Protein AF-A0A1U9Z7N0-F1 (afdb_monomer_lite)

Sequence (122 aa):
MSENNNGAEYEQRDVPVRKVLYAGVLLVVFVAVSLAFVAFLTGLFSVPDREPVPVQTAERPVAGPRLEVYPKADLDALNAKNRRLIKTYGRSEDGRIRIPVDRAIDLLADRGWPNETNGGGP

Foldseek 3Di:
DDDDPPDDDDDPDDDPVVVVVVVVVVVVVVVVVVVVVVVVVCVVPVDDPPDPPPPPCPVVPPPPDPPDPCVPVVVVVVVVVVVCLQADWDADPVGDIDDHVVVVVVVCVVPPDDDPPPPDDD

Structure (mmCIF, N/CA/C/O backbone):
data_AF-A0A1U9Z7N0-F1
#
_entry.id   AF-A0A1U9Z7N0-F1
#
loop_
_atom_site.group_PDB
_atom_site.id
_atom_site.type_symbol
_atom_site.label_atom_id
_atom_site.label_alt_id
_atom_site.label_comp_id
_atom_site.label_asym_id
_atom_site.label_entity_id
_atom_site.label_seq_id
_atom_site.pdbx_PDB_ins_code
_atom_site.Cartn_x
_atom_site.Cartn_y
_atom_site.Cartn_z
_atom_site.occupancy
_atom_site.B_iso_or_equiv
_atom_site.auth_seq_id
_atom_site.auth_comp_id
_atom_site.auth_asym_id
_atom_site.auth_atom_id
_atom_site.pdbx_PDB_model_num
ATOM 1 N N . MET A 1 1 ? -13.249 -26.241 -78.930 1.00 45.75 1 MET A N 1
ATOM 2 C CA . MET A 1 1 ? -12.664 -26.198 -77.579 1.00 45.75 1 MET A CA 1
ATOM 3 C C . MET A 1 1 ? -11.250 -25.665 -77.717 1.00 45.75 1 MET A C 1
ATOM 5 O O . MET A 1 1 ? -10.392 -26.392 -78.195 1.00 45.75 1 MET A O 1
ATOM 9 N N . SER A 1 2 ? -11.036 -24.387 -77.421 1.00 43.53 2 SER A N 1
ATOM 10 C CA . SER A 1 2 ? -9.694 -23.810 -77.291 1.00 43.53 2 SER A CA 1
ATOM 11 C C . SER A 1 2 ? -9.803 -22.555 -76.430 1.00 43.53 2 SER A C 1
ATOM 13 O O . SER A 1 2 ? -10.193 -21.495 -76.919 1.00 43.53 2 SER A O 1
ATOM 15 N N . GLU A 1 3 ? -9.531 -22.743 -75.139 1.00 53.22 3 GLU A N 1
ATOM 16 C CA . GLU A 1 3 ? -9.309 -21.710 -74.128 1.00 53.22 3 GLU A CA 1
ATOM 17 C C . GLU A 1 3 ? -8.318 -20.649 -74.631 1.00 53.22 3 GLU A C 1
ATOM 19 O O . GLU A 1 3 ? -7.198 -20.961 -75.039 1.00 53.22 3 GLU A O 1
ATOM 24 N N . ASN A 1 4 ? -8.717 -19.382 -74.563 1.00 56.00 4 ASN A N 1
ATOM 25 C CA . ASN A 1 4 ? -7.830 -18.233 -74.658 1.00 56.00 4 ASN A CA 1
ATOM 26 C C . ASN A 1 4 ? -7.318 -17.890 -73.253 1.00 56.00 4 ASN A C 1
ATOM 28 O O . ASN A 1 4 ? -7.949 -17.169 -72.485 1.00 56.00 4 ASN A O 1
ATOM 32 N N . ASN A 1 5 ? -6.143 -18.421 -72.922 1.00 60.28 5 ASN A N 1
ATOM 33 C CA . ASN A 1 5 ? -5.402 -18.025 -71.732 1.00 60.28 5 ASN A CA 1
ATOM 34 C C . ASN A 1 5 ? -4.974 -16.561 -71.886 1.00 60.28 5 ASN A C 1
ATOM 36 O O . ASN A 1 5 ? -4.028 -16.265 -72.617 1.00 60.28 5 ASN A O 1
ATOM 40 N N . ASN A 1 6 ? -5.673 -15.652 -71.203 1.00 57.06 6 ASN A N 1
ATOM 41 C CA . ASN A 1 6 ? -5.224 -14.280 -70.985 1.00 57.06 6 ASN A CA 1
ATOM 42 C C . ASN A 1 6 ? -3.945 -14.340 -70.143 1.00 57.06 6 ASN A C 1
ATOM 44 O O . ASN A 1 6 ? -3.993 -14.380 -68.913 1.00 57.06 6 ASN A O 1
ATOM 48 N N . GLY A 1 7 ? -2.813 -14.464 -70.836 1.00 55.28 7 GLY A N 1
ATOM 49 C CA . GLY A 1 7 ? -1.489 -14.549 -70.245 1.00 55.28 7 GLY A CA 1
ATOM 50 C C . GLY A 1 7 ? -1.254 -13.364 -69.322 1.00 55.28 7 GLY A C 1
ATOM 51 O O . GLY A 1 7 ? -1.508 -12.220 -69.692 1.00 55.28 7 GLY A O 1
ATOM 52 N N . ALA A 1 8 ? -0.789 -13.657 -68.112 1.00 63.19 8 ALA A N 1
ATOM 53 C CA . ALA A 1 8 ? -0.287 -12.654 -67.195 1.00 63.19 8 ALA A CA 1
ATOM 54 C C . ALA A 1 8 ? 0.798 -11.835 -67.914 1.00 63.19 8 ALA A C 1
ATOM 56 O O . ALA A 1 8 ? 1.859 -12.361 -68.252 1.00 63.19 8 ALA A O 1
ATOM 57 N N . GLU A 1 9 ? 0.516 -10.562 -68.190 1.00 63.91 9 GLU A N 1
ATOM 58 C CA . GLU A 1 9 ? 1.531 -9.611 -68.628 1.00 63.91 9 GLU A CA 1
ATOM 59 C C . GLU A 1 9 ? 2.537 -9.436 -67.487 1.00 63.91 9 GLU A C 1
ATOM 61 O O . GLU A 1 9 ? 2.236 -8.860 -66.442 1.00 63.91 9 GLU A O 1
ATOM 66 N N . TYR A 1 10 ? 3.739 -9.975 -67.674 1.00 63.16 10 TYR A N 1
ATOM 67 C CA . TYR A 1 10 ? 4.874 -9.711 -66.799 1.00 63.16 10 TYR A CA 1
ATOM 68 C C . TYR A 1 10 ? 5.514 -8.377 -67.210 1.00 63.16 10 TYR A C 1
ATOM 70 O O . TYR A 1 10 ? 5.851 -8.180 -68.379 1.00 63.16 10 TYR A O 1
ATOM 78 N N . GLU A 1 11 ? 5.682 -7.452 -66.260 1.00 61.34 11 GLU A N 1
ATOM 79 C CA . GLU A 1 11 ? 6.291 -6.140 -66.507 1.00 61.34 11 GLU A CA 1
ATOM 80 C C . GLU A 1 11 ? 7.772 -6.295 -66.910 1.00 61.34 11 GLU A C 1
ATOM 82 O O . GLU A 1 11 ? 8.620 -6.663 -66.101 1.00 61.34 11 GLU A O 1
ATOM 87 N N . GLN A 1 12 ? 8.088 -5.996 -68.176 1.00 60.34 12 GLN A N 1
ATOM 88 C CA . GLN A 1 12 ? 9.429 -6.090 -68.788 1.00 60.34 12 GLN A CA 1
ATOM 89 C C . GLN A 1 12 ? 10.323 -4.874 -68.488 1.00 60.34 12 GLN A C 1
ATOM 91 O O . GLN A 1 12 ? 11.192 -4.507 -69.281 1.00 60.34 12 GLN A O 1
ATOM 96 N N . ARG A 1 13 ? 10.059 -4.157 -67.395 1.00 68.06 13 ARG A N 1
ATOM 97 C CA . ARG A 1 13 ? 10.745 -2.901 -67.105 1.00 68.06 13 ARG A CA 1
ATOM 98 C C . ARG A 1 13 ? 11.861 -3.136 -66.103 1.00 68.06 13 ARG A C 1
ATOM 100 O O . ARG A 1 13 ? 11.618 -3.247 -64.904 1.00 68.06 13 ARG A O 1
ATOM 107 N N . ASP A 1 14 ? 13.087 -3.158 -66.613 1.00 73.31 14 ASP A N 1
ATOM 108 C CA . ASP A 1 14 ? 14.285 -3.301 -65.794 1.00 73.31 14 ASP A CA 1
ATOM 109 C C . ASP A 1 14 ? 14.354 -2.213 -64.720 1.00 73.31 14 ASP A C 1
ATOM 111 O O . ASP A 1 14 ? 14.186 -1.011 -64.975 1.00 73.31 14 ASP A O 1
ATOM 115 N N . VAL A 1 15 ? 14.623 -2.638 -63.486 1.00 77.62 15 VAL A N 1
ATOM 116 C CA . VAL A 1 15 ? 14.859 -1.704 -62.390 1.00 77.62 15 VAL A CA 1
ATOM 117 C C . VAL A 1 15 ? 16.164 -0.967 -62.690 1.00 77.62 15 VAL A C 1
ATOM 119 O O . VAL A 1 15 ? 17.214 -1.598 -62.826 1.00 77.62 15 VAL A O 1
ATOM 122 N N . PRO A 1 16 ? 16.153 0.374 -62.776 1.00 82.88 16 PRO A N 1
ATOM 123 C CA . PRO A 1 16 ? 17.359 1.107 -63.119 1.00 82.88 16 PRO A CA 1
ATOM 124 C C . PRO A 1 16 ? 18.404 0.922 -62.016 1.00 82.88 16 PRO A C 1
ATOM 126 O O . PRO A 1 16 ? 18.136 1.203 -60.847 1.00 82.88 16 PRO A O 1
ATOM 129 N N . VAL A 1 17 ? 19.616 0.515 -62.404 1.00 85.50 17 VAL A N 1
ATOM 130 C CA . VAL A 1 17 ? 20.751 0.190 -61.513 1.00 85.50 17 VAL A CA 1
ATOM 131 C C . VAL A 1 17 ? 20.996 1.266 -60.451 1.00 85.50 17 VAL A C 1
ATOM 133 O O . VAL A 1 17 ? 21.270 0.963 -59.293 1.00 85.50 17 VAL A O 1
ATOM 136 N N . ARG A 1 18 ? 20.809 2.542 -60.807 1.00 88.94 18 ARG A N 1
ATOM 137 C CA . ARG A 1 18 ? 20.925 3.6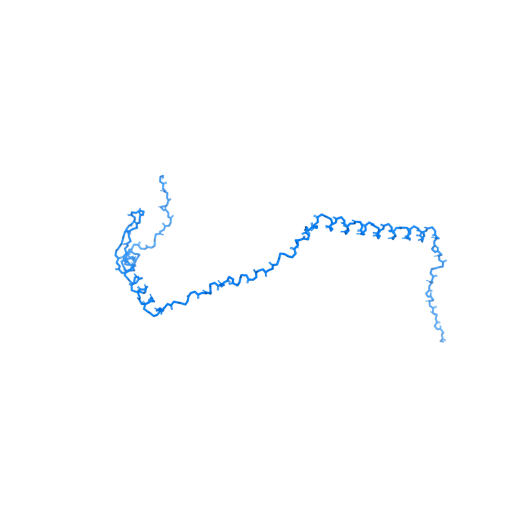72 -59.872 1.00 88.94 18 ARG A CA 1
ATOM 138 C C . ARG A 1 18 ? 19.981 3.552 -58.673 1.00 88.94 18 ARG A C 1
ATOM 140 O O . ARG A 1 18 ? 20.399 3.845 -57.561 1.00 88.94 18 ARG A O 1
ATOM 147 N N . LYS A 1 19 ? 18.734 3.106 -58.867 1.00 88.56 19 LYS A N 1
ATOM 148 C CA . LYS A 1 19 ? 17.772 2.910 -57.767 1.00 88.56 19 LYS A CA 1
ATOM 149 C C . LYS A 1 19 ? 18.199 1.776 -56.843 1.00 88.56 19 LYS A C 1
ATOM 151 O O . LYS A 1 19 ? 18.056 1.914 -55.637 1.00 88.56 19 LYS A O 1
ATOM 156 N N . VAL A 1 20 ? 18.764 0.704 -57.397 1.00 91.69 20 VAL A N 1
ATOM 157 C CA . VAL A 1 20 ? 19.305 -0.414 -56.609 1.00 91.69 20 VAL A CA 1
ATOM 158 C C . VAL A 1 20 ? 20.495 0.049 -55.769 1.00 91.69 20 VAL A C 1
ATOM 160 O O . VAL A 1 20 ? 20.557 -0.245 -54.579 1.00 91.69 20 VAL A O 1
ATOM 163 N N . LEU A 1 21 ? 21.391 0.856 -56.347 1.00 93.62 21 LEU A N 1
ATOM 164 C CA . LEU A 1 21 ? 22.506 1.454 -55.611 1.00 93.62 21 LEU A CA 1
ATOM 165 C C . LEU A 1 21 ? 22.024 2.387 -54.495 1.00 93.62 21 LEU A C 1
ATOM 167 O O . LEU A 1 21 ? 22.487 2.259 -53.367 1.00 93.62 21 LEU A O 1
ATOM 171 N N . TYR A 1 22 ? 21.066 3.281 -54.767 1.00 95.81 22 TYR A N 1
ATOM 172 C CA . TYR A 1 22 ? 20.502 4.145 -53.724 1.00 95.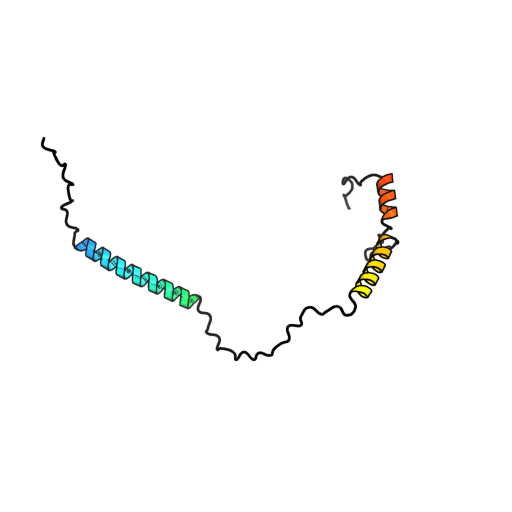81 22 TYR A CA 1
ATOM 173 C C . TYR A 1 22 ? 19.802 3.344 -52.624 1.00 95.81 22 TYR A C 1
ATOM 175 O O . TYR A 1 22 ? 19.965 3.677 -51.456 1.00 95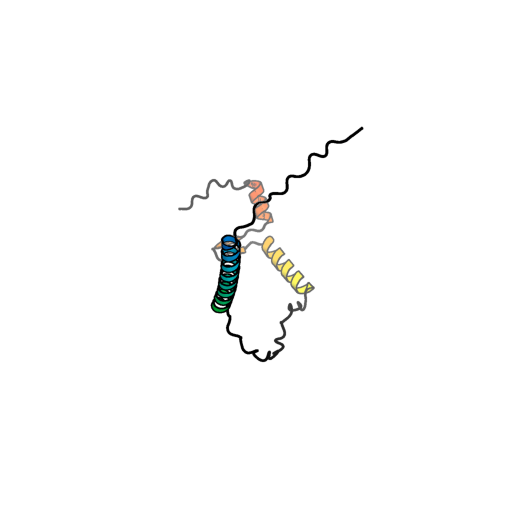.81 22 TYR A O 1
ATOM 183 N N . ALA A 1 23 ? 19.073 2.280 -52.969 1.00 95.00 23 ALA A N 1
ATOM 184 C CA . ALA A 1 23 ? 18.445 1.400 -51.987 1.00 95.00 23 ALA A CA 1
ATOM 185 C C . ALA A 1 23 ? 19.490 0.698 -51.106 1.00 95.00 23 ALA A C 1
ATOM 187 O O . ALA A 1 23 ? 19.334 0.662 -49.888 1.00 95.00 23 ALA A O 1
ATOM 188 N N . GLY A 1 24 ? 20.584 0.208 -51.698 1.00 96.25 24 GLY A N 1
ATOM 189 C CA . GLY A 1 24 ? 21.696 -0.389 -50.957 1.00 96.25 24 GLY A CA 1
ATOM 190 C C . GLY A 1 24 ? 22.391 0.612 -50.032 1.00 96.25 24 GLY A C 1
ATOM 191 O O . GLY A 1 24 ? 22.599 0.324 -48.857 1.00 96.25 24 GLY A O 1
ATOM 192 N N . VAL A 1 25 ? 22.688 1.818 -50.524 1.00 97.44 25 VAL A N 1
ATOM 193 C CA . VAL A 1 25 ? 23.274 2.893 -49.705 1.00 97.44 25 VAL A CA 1
ATOM 194 C C . VAL A 1 25 ? 22.336 3.277 -48.562 1.00 97.44 25 VAL A C 1
ATOM 196 O O . VAL A 1 25 ? 22.775 3.391 -47.421 1.00 97.44 25 VAL A O 1
ATOM 199 N N . LEU A 1 26 ? 21.041 3.431 -48.840 1.00 97.69 26 LEU A N 1
ATOM 200 C CA . LEU A 1 26 ? 20.042 3.779 -47.835 1.00 97.69 26 LEU A CA 1
ATOM 201 C C . LEU A 1 26 ? 19.905 2.690 -46.766 1.00 97.69 26 LEU A C 1
ATOM 203 O O . LEU A 1 26 ? 19.816 3.018 -45.587 1.00 97.69 26 LEU A O 1
ATOM 207 N N . LEU A 1 27 ? 19.963 1.412 -47.152 1.00 97.62 27 LEU A N 1
ATOM 208 C CA . LEU A 1 27 ? 19.987 0.289 -46.214 1.00 97.62 27 LEU A CA 1
ATOM 209 C C . LEU A 1 27 ? 21.204 0.373 -45.280 1.00 97.62 27 LEU A C 1
ATOM 211 O O . LEU A 1 27 ? 21.052 0.266 -44.066 1.00 97.62 27 LEU A O 1
ATOM 215 N N . VAL A 1 28 ? 22.400 0.607 -45.828 1.00 98.19 28 VAL A N 1
ATOM 216 C CA . VAL A 1 28 ? 23.634 0.718 -45.032 1.00 98.19 28 VAL A CA 1
ATOM 217 C C . VAL A 1 28 ? 23.560 1.899 -44.065 1.00 98.19 28 VAL A C 1
ATOM 219 O O . VAL A 1 28 ? 23.874 1.748 -42.885 1.00 98.19 28 VAL A O 1
ATOM 222 N N . VAL A 1 29 ? 23.094 3.058 -44.537 1.00 98.31 29 VAL A N 1
ATOM 223 C CA . VAL A 1 29 ? 22.901 4.246 -43.693 1.00 98.31 29 VAL A CA 1
ATOM 224 C C . VAL A 1 29 ? 21.888 3.962 -42.587 1.00 98.31 29 VAL A C 1
ATOM 226 O O . VAL A 1 29 ? 22.138 4.295 -41.433 1.00 98.31 29 VAL A O 1
ATOM 229 N N . PHE A 1 30 ? 20.774 3.306 -42.907 1.00 98.12 30 PHE A N 1
ATOM 230 C CA . PHE A 1 30 ? 19.751 2.956 -41.927 1.00 98.12 30 PHE A CA 1
ATOM 231 C C . PHE A 1 30 ? 20.296 2.035 -40.828 1.00 98.12 30 PHE A C 1
ATOM 233 O O . PHE A 1 30 ? 20.080 2.298 -39.645 1.00 98.12 30 PHE A O 1
ATOM 240 N N . VAL A 1 31 ? 21.060 1.002 -41.198 1.00 98.31 31 VAL A N 1
ATOM 241 C CA . VAL A 1 31 ? 21.720 0.107 -40.234 1.00 98.31 31 VAL A CA 1
ATOM 242 C C . VAL A 1 31 ? 22.706 0.881 -39.359 1.00 98.31 31 VAL A C 1
ATOM 244 O O . VAL A 1 31 ? 22.682 0.732 -38.139 1.00 98.31 31 VAL A O 1
ATOM 247 N N . ALA A 1 32 ? 23.530 1.750 -39.950 1.00 98.06 32 ALA A N 1
ATOM 248 C CA . ALA A 1 32 ? 24.489 2.560 -39.202 1.00 98.06 32 ALA A CA 1
ATOM 249 C C . ALA A 1 32 ? 23.798 3.490 -38.189 1.00 98.06 32 ALA A C 1
ATOM 251 O O . ALA A 1 32 ? 24.217 3.563 -37.034 1.00 98.06 32 ALA A O 1
ATOM 252 N N . VAL A 1 33 ? 22.707 4.150 -38.591 1.00 98.19 33 VAL A N 1
ATOM 253 C CA . VAL A 1 33 ? 21.904 5.006 -37.704 1.00 98.19 33 VAL A CA 1
ATOM 254 C C . VAL A 1 33 ? 21.253 4.187 -36.591 1.00 98.19 33 VAL A C 1
ATOM 256 O O . VAL A 1 33 ? 21.270 4.612 -35.440 1.00 98.19 33 VAL A O 1
ATOM 259 N N . SER A 1 34 ? 20.722 3.001 -36.900 1.00 97.44 34 SER A N 1
ATOM 260 C CA . SER A 1 34 ? 20.125 2.109 -35.900 1.00 97.44 34 SER A CA 1
ATOM 261 C C . SER A 1 34 ? 21.148 1.669 -34.848 1.00 97.44 34 SER A C 1
ATOM 263 O O . SER A 1 34 ? 20.876 1.774 -33.653 1.00 97.44 34 SER A O 1
ATOM 265 N N . LEU A 1 35 ? 22.350 1.262 -35.270 1.00 97.44 35 LEU A N 1
ATOM 266 C CA . LEU A 1 35 ? 23.433 0.893 -34.355 1.00 97.44 35 LEU A CA 1
ATOM 267 C C . LEU A 1 35 ? 23.899 2.082 -33.509 1.00 97.44 35 LEU A C 1
ATOM 269 O O . LEU A 1 35 ? 24.074 1.937 -32.301 1.00 97.44 35 LEU A O 1
ATOM 273 N N . ALA A 1 36 ? 24.052 3.263 -34.114 1.00 96.31 36 ALA A N 1
ATOM 274 C CA . ALA A 1 36 ? 24.409 4.481 -33.391 1.00 96.31 36 ALA A CA 1
ATOM 275 C C . ALA A 1 36 ? 23.338 4.865 -32.360 1.00 96.31 36 ALA A C 1
ATOM 277 O O . ALA A 1 36 ? 23.670 5.269 -31.248 1.00 96.31 36 ALA A O 1
ATOM 278 N N . PHE A 1 37 ? 22.060 4.695 -32.700 1.00 96.62 37 PHE A N 1
ATOM 279 C CA . PHE A 1 37 ? 20.948 4.949 -31.792 1.00 96.62 37 PHE A CA 1
ATOM 280 C C . PHE A 1 37 ? 20.953 3.982 -30.604 1.00 96.62 37 PHE A C 1
ATOM 282 O O . PHE A 1 37 ? 20.836 4.425 -29.463 1.00 96.62 37 PHE A O 1
ATOM 289 N N . VAL A 1 38 ? 21.165 2.682 -30.842 1.00 95.00 38 VAL A N 1
ATOM 290 C CA . VAL A 1 38 ? 21.324 1.693 -29.762 1.00 95.00 38 VAL A CA 1
ATOM 291 C C . VAL A 1 38 ? 22.517 2.050 -28.876 1.00 95.00 38 VAL A C 1
ATOM 293 O O . VAL A 1 38 ? 22.355 2.109 -27.662 1.00 95.00 38 VAL A O 1
ATOM 296 N N . ALA A 1 39 ? 23.676 2.362 -29.464 1.00 92.25 39 ALA A N 1
ATOM 297 C CA . ALA A 1 39 ? 24.874 2.751 -28.720 1.00 92.25 39 ALA A CA 1
ATOM 298 C C . ALA A 1 39 ? 24.651 4.016 -27.869 1.00 92.25 39 ALA A C 1
ATOM 300 O O . ALA A 1 39 ? 25.085 4.081 -26.717 1.00 92.25 39 ALA A O 1
ATOM 301 N N . PHE A 1 40 ? 23.934 5.004 -28.412 1.00 93.38 40 PHE A N 1
ATOM 302 C CA . PHE A 1 40 ? 23.556 6.222 -27.700 1.00 93.38 40 PHE A CA 1
ATOM 303 C C . PHE A 1 40 ? 22.648 5.921 -26.504 1.00 93.38 40 PHE A C 1
ATOM 305 O O . PHE A 1 40 ? 22.914 6.400 -25.403 1.00 93.38 40 PHE A O 1
ATOM 312 N N . LEU A 1 41 ? 21.617 5.089 -26.688 1.00 91.06 41 LEU A N 1
ATOM 313 C CA . LEU A 1 41 ? 20.733 4.680 -25.595 1.00 91.06 41 LEU A CA 1
ATOM 314 C C . LEU A 1 41 ? 21.490 3.883 -24.530 1.00 91.06 41 LEU A C 1
ATOM 316 O O . LEU A 1 41 ? 21.333 4.165 -23.346 1.00 91.06 41 LEU A O 1
ATOM 320 N N . THR A 1 42 ? 22.349 2.938 -24.921 1.00 87.06 42 THR A N 1
ATOM 321 C CA . THR A 1 42 ? 23.166 2.199 -23.952 1.00 87.06 42 THR A CA 1
ATOM 322 C C . THR A 1 42 ? 24.112 3.125 -23.205 1.00 87.06 42 THR A C 1
ATOM 324 O O . THR A 1 42 ? 24.211 3.000 -22.000 1.00 87.06 42 THR A O 1
ATOM 327 N N . GLY A 1 43 ? 24.736 4.107 -23.861 1.00 85.44 43 GLY A N 1
ATOM 328 C CA . 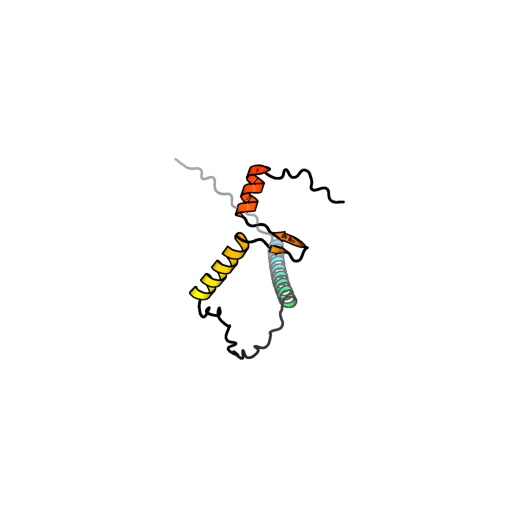GLY A 1 43 ? 25.598 5.077 -23.180 1.00 85.44 43 GLY A CA 1
ATOM 329 C C . GLY A 1 43 ? 24.834 5.998 -22.224 1.00 85.44 43 GLY A C 1
ATOM 330 O O . GLY A 1 43 ? 25.330 6.303 -21.143 1.00 85.44 43 GLY A O 1
ATOM 331 N N . LEU A 1 44 ? 23.615 6.409 -22.590 1.00 81.94 44 LEU A N 1
ATOM 332 C CA . LEU A 1 44 ? 22.772 7.276 -21.762 1.00 81.94 44 LEU A CA 1
ATOM 333 C C . LEU A 1 44 ? 22.203 6.545 -20.536 1.00 81.94 44 LEU A C 1
ATOM 335 O O . LEU A 1 44 ? 22.073 7.141 -19.469 1.00 81.94 44 LEU A O 1
ATOM 339 N N . PHE A 1 45 ? 21.863 5.264 -20.691 1.00 76.75 45 PHE A N 1
ATOM 340 C CA . PHE A 1 45 ? 21.264 4.430 -19.645 1.00 76.75 45 PHE A CA 1
ATOM 341 C C . PHE A 1 45 ? 22.237 3.424 -19.025 1.00 76.75 45 PHE A C 1
ATOM 343 O O . PHE A 1 45 ? 21.813 2.585 -18.228 1.00 76.75 45 PHE A O 1
ATOM 350 N N . SER A 1 46 ? 23.526 3.497 -19.359 1.00 75.38 46 SER A N 1
ATOM 351 C CA . SER A 1 46 ? 24.561 2.672 -18.744 1.00 75.38 46 SER A CA 1
ATOM 352 C C . SER A 1 46 ? 24.658 3.045 -17.273 1.00 75.38 46 SER A C 1
ATOM 354 O O . SER A 1 46 ? 25.295 4.021 -16.880 1.00 75.38 46 SER A O 1
ATOM 356 N N . VAL A 1 47 ? 23.996 2.247 -16.442 1.00 70.50 47 VAL A N 1
ATOM 357 C CA . VAL A 1 47 ? 24.281 2.203 -15.015 1.00 70.50 47 VAL A CA 1
ATOM 358 C C . VAL A 1 47 ? 25.723 1.707 -14.906 1.00 70.50 47 VAL A C 1
ATOM 360 O O . VAL A 1 47 ? 26.027 0.680 -15.515 1.00 70.50 47 VAL A O 1
ATOM 363 N N . PRO A 1 48 ? 26.619 2.415 -14.194 1.00 74.00 48 PRO A N 1
ATOM 364 C CA . PRO A 1 48 ? 27.960 1.909 -13.943 1.00 74.00 48 PRO A CA 1
ATOM 365 C C . PRO A 1 48 ? 27.838 0.492 -13.400 1.00 74.00 48 PRO A C 1
ATOM 367 O O . PRO A 1 48 ? 27.024 0.280 -12.493 1.00 74.00 48 PRO A O 1
ATOM 370 N N . ASP A 1 49 ? 28.605 -0.450 -13.954 1.00 67.56 49 ASP A N 1
ATOM 371 C CA . ASP A 1 49 ? 28.724 -1.783 -13.380 1.00 67.56 49 ASP A CA 1
ATOM 372 C C . ASP A 1 49 ? 29.078 -1.588 -11.910 1.00 67.56 49 ASP A C 1
ATOM 374 O O . ASP A 1 49 ? 30.182 -1.170 -11.553 1.00 67.56 49 ASP A O 1
ATOM 378 N N . ARG A 1 50 ? 28.089 -1.794 -11.039 1.00 61.69 50 ARG A N 1
ATOM 379 C CA . ARG A 1 50 ? 28.360 -1.897 -9.618 1.00 61.69 50 ARG A CA 1
ATOM 380 C C . ARG A 1 50 ? 29.239 -3.124 -9.544 1.00 61.69 50 ARG A C 1
ATOM 382 O O . ARG A 1 50 ? 28.765 -4.209 -9.890 1.00 61.69 50 ARG A O 1
ATOM 389 N N . GLU A 1 51 ? 30.501 -2.946 -9.146 1.00 67.06 51 GLU A N 1
ATOM 390 C CA . GLU A 1 51 ? 31.320 -4.081 -8.738 1.00 67.06 51 GLU A CA 1
ATOM 391 C C . GLU A 1 51 ? 30.422 -4.986 -7.897 1.00 67.06 51 GLU A C 1
ATOM 393 O O . GLU A 1 51 ? 29.660 -4.451 -7.075 1.00 67.06 51 GLU A O 1
ATOM 398 N N . PRO A 1 52 ? 30.412 -6.308 -8.142 1.00 60.88 52 PRO A N 1
ATOM 399 C CA . PRO A 1 52 ? 29.630 -7.210 -7.328 1.00 60.88 52 PRO A CA 1
ATOM 400 C C . PRO A 1 52 ? 30.128 -7.029 -5.902 1.00 60.88 52 PRO A C 1
ATOM 402 O O . PRO A 1 52 ? 31.159 -7.573 -5.512 1.00 60.88 52 PRO A O 1
ATOM 405 N N . VAL A 1 53 ? 29.412 -6.204 -5.135 1.00 62.84 53 VAL A N 1
ATOM 406 C CA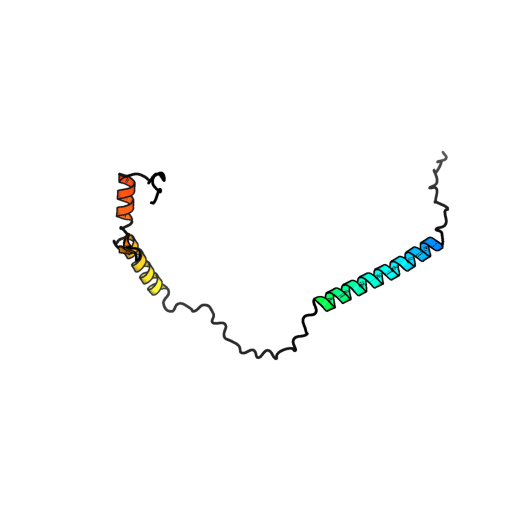 . VAL A 1 53 ? 29.617 -6.092 -3.707 1.00 62.84 53 VAL A CA 1
ATOM 407 C C . VAL A 1 53 ? 29.490 -7.525 -3.231 1.00 62.84 53 VAL A C 1
ATOM 409 O O . VAL A 1 53 ? 28.471 -8.154 -3.548 1.00 62.84 53 VAL A O 1
ATOM 412 N N . PRO A 1 54 ? 30.517 -8.098 -2.576 1.00 60.50 54 PRO A N 1
ATOM 413 C CA . PRO A 1 54 ? 30.362 -9.414 -2.006 1.00 60.50 54 PRO A CA 1
ATOM 414 C C . PRO A 1 54 ? 29.100 -9.319 -1.171 1.00 60.50 54 PRO A C 1
ATOM 416 O O . PRO A 1 54 ? 29.013 -8.486 -0.263 1.00 60.50 54 PRO A O 1
ATOM 419 N N . VAL A 1 55 ? 28.085 -10.089 -1.566 1.00 58.69 55 VAL A N 1
ATOM 420 C CA . VAL A 1 55 ? 26.886 -10.256 -0.770 1.00 58.69 55 VAL A CA 1
ATOM 421 C C . VAL A 1 55 ? 27.411 -10.971 0.456 1.00 58.69 55 VAL A C 1
ATOM 423 O O . VAL A 1 55 ? 27.465 -12.194 0.527 1.00 58.69 55 VAL A O 1
ATOM 426 N N . GLN A 1 56 ? 27.876 -10.188 1.426 1.00 58.19 56 GLN A N 1
ATOM 427 C CA . GLN A 1 56 ? 27.773 -10.583 2.799 1.00 58.19 56 GLN A CA 1
ATOM 428 C C . GLN A 1 56 ? 26.274 -10.736 2.961 1.00 58.19 56 GLN A C 1
ATOM 430 O O . GLN A 1 56 ? 25.556 -9.771 3.225 1.00 58.19 56 GLN A O 1
ATOM 435 N N . THR A 1 57 ? 25.798 -11.958 2.740 1.00 56.47 57 THR A N 1
ATOM 436 C CA . THR A 1 57 ? 24.607 -12.464 3.385 1.00 56.47 57 THR A CA 1
ATOM 437 C C . THR A 1 57 ? 24.950 -12.412 4.868 1.00 56.47 57 THR A C 1
ATOM 439 O O . THR A 1 57 ? 25.196 -13.418 5.518 1.00 56.47 57 THR A O 1
ATOM 442 N N . ALA A 1 58 ? 25.002 -11.200 5.428 1.00 57.81 58 ALA A N 1
ATOM 443 C CA . ALA A 1 58 ? 24.409 -10.985 6.712 1.00 57.81 58 ALA A CA 1
ATOM 444 C C . ALA A 1 58 ? 22.991 -11.461 6.461 1.00 57.81 58 ALA A C 1
ATOM 446 O O . ALA A 1 58 ? 22.182 -10.769 5.840 1.00 57.81 58 ALA A O 1
ATOM 447 N N . GLU A 1 59 ? 22.773 -12.722 6.808 1.00 59.34 59 GLU A N 1
ATOM 448 C CA . GLU A 1 59 ? 21.488 -13.334 7.016 1.00 59.34 59 GLU A CA 1
ATOM 449 C C . GLU A 1 59 ? 20.845 -12.468 8.089 1.00 59.34 59 GLU A C 1
ATOM 451 O O . GLU A 1 59 ? 20.889 -12.753 9.278 1.00 59.34 59 GLU A O 1
ATOM 456 N N . ARG A 1 60 ? 20.398 -11.276 7.685 1.00 60.12 60 ARG A N 1
ATOM 457 C CA . ARG A 1 60 ? 19.618 -10.388 8.508 1.00 60.12 60 ARG A CA 1
ATOM 458 C C . ARG A 1 60 ? 18.371 -11.224 8.655 1.00 60.12 60 ARG A C 1
ATOM 460 O O . ARG A 1 60 ? 17.704 -11.424 7.634 1.00 60.12 60 ARG A O 1
ATOM 467 N N . PRO A 1 61 ? 18.099 -11.792 9.840 1.00 62.28 61 PRO A N 1
ATOM 468 C CA . PRO A 1 61 ? 16.895 -12.566 10.007 1.00 62.28 61 PRO A CA 1
ATOM 469 C C . PRO A 1 61 ? 15.798 -11.583 9.642 1.00 62.28 61 PRO A C 1
ATOM 471 O O . PRO A 1 61 ? 15.648 -10.547 10.298 1.00 62.28 61 PRO A O 1
ATOM 474 N N . VAL A 1 62 ? 15.119 -11.823 8.521 1.00 64.06 62 VAL A N 1
ATOM 475 C CA . VAL A 1 62 ? 13.889 -11.108 8.231 1.00 64.06 62 VAL A CA 1
ATOM 476 C C . VAL A 1 62 ? 13.032 -11.511 9.407 1.00 64.06 62 VAL A C 1
ATOM 478 O O . VAL A 1 62 ? 12.681 -12.683 9.524 1.00 64.06 62 VAL A O 1
ATOM 481 N N . ALA A 1 63 ? 12.853 -10.596 10.361 1.00 68.88 63 ALA A N 1
ATOM 482 C CA . ALA A 1 63 ? 12.026 -10.854 11.517 1.00 68.88 63 ALA A CA 1
ATOM 483 C C . ALA A 1 63 ? 10.659 -11.195 10.936 1.00 68.88 63 ALA A C 1
ATOM 485 O O . ALA A 1 63 ? 9.956 -10.315 10.438 1.00 68.88 63 ALA A O 1
ATOM 486 N N . GLY A 1 64 ? 10.351 -12.492 10.886 1.00 69.31 64 GLY A N 1
ATOM 487 C CA . GLY A 1 64 ? 9.065 -12.964 10.422 1.00 69.31 64 GLY A CA 1
ATOM 488 C C . GLY A 1 64 ? 7.973 -12.311 11.266 1.00 69.31 64 GLY A C 1
ATOM 489 O O . GLY A 1 64 ? 8.270 -11.758 12.336 1.00 69.31 64 GLY A O 1
ATOM 490 N N . PRO A 1 65 ? 6.712 -12.354 10.811 1.00 74.25 65 PRO A N 1
ATOM 491 C CA . PRO A 1 65 ? 5.590 -11.924 11.631 1.00 74.25 65 PRO A CA 1
ATOM 492 C C . PRO A 1 65 ? 5.764 -12.484 13.044 1.00 74.25 65 PRO A C 1
ATOM 494 O O . PRO A 1 65 ? 5.917 -13.695 13.218 1.00 74.25 65 PRO A O 1
ATOM 497 N N . ARG A 1 66 ? 5.852 -11.597 14.043 1.00 75.25 66 ARG A N 1
ATOM 498 C CA . ARG A 1 66 ? 6.022 -12.031 15.429 1.00 75.25 66 ARG A CA 1
ATOM 499 C C . ARG A 1 66 ? 4.795 -12.855 15.785 1.00 75.25 66 ARG A C 1
ATOM 501 O O . ARG A 1 66 ? 3.677 -12.361 15.665 1.00 75.25 66 ARG A O 1
ATOM 508 N N . LEU A 1 67 ? 5.012 -14.110 16.165 1.00 77.62 67 LEU A N 1
ATOM 509 C CA . LEU A 1 67 ? 3.925 -14.961 16.616 1.00 77.62 67 LEU A CA 1
ATOM 510 C C . LEU A 1 67 ? 3.399 -14.373 17.928 1.00 77.62 67 LEU A C 1
ATOM 512 O O . LEU A 1 67 ? 4.169 -14.212 18.876 1.00 77.62 67 LEU A O 1
ATOM 516 N N . GLU A 1 68 ? 2.116 -14.010 17.948 1.00 80.19 68 GLU A N 1
ATOM 517 C CA . GLU A 1 68 ? 1.450 -13.554 19.167 1.00 80.19 68 GLU A CA 1
ATOM 518 C C . GLU A 1 68 ? 1.577 -14.647 20.231 1.00 80.19 68 GLU A C 1
ATOM 520 O O . GLU A 1 68 ? 1.299 -15.818 19.956 1.00 80.19 68 GLU A O 1
ATOM 525 N N . VAL A 1 69 ? 2.035 -14.282 21.429 1.00 83.75 69 VAL A N 1
ATOM 526 C CA . VAL A 1 69 ? 2.398 -15.273 22.457 1.00 83.75 69 VAL A CA 1
ATOM 527 C C . VAL A 1 69 ? 1.138 -15.907 23.054 1.00 83.75 69 VAL A C 1
ATOM 529 O O . VAL A 1 69 ? 1.124 -17.106 23.339 1.00 83.75 69 VAL A O 1
ATOM 532 N N . TYR A 1 70 ? 0.058 -15.128 23.193 1.00 86.12 70 TYR A N 1
ATOM 533 C CA . TYR A 1 70 ? -1.196 -15.563 23.811 1.00 86.12 70 TYR A CA 1
ATOM 534 C C . TYR A 1 70 ? -2.431 -15.099 23.022 1.00 86.12 70 TYR A C 1
ATOM 536 O O . TYR A 1 70 ? -3.290 -14.394 23.559 1.00 86.12 70 TYR A O 1
ATOM 544 N N . PRO A 1 71 ? -2.623 -15.582 21.781 1.00 85.88 71 PRO A N 1
ATOM 545 C CA . PRO A 1 71 ? -3.627 -15.047 20.858 1.00 85.88 71 PRO A CA 1
ATOM 546 C C . PRO A 1 71 ? -5.056 -15.045 21.421 1.00 85.88 71 PRO A C 1
ATOM 548 O O . PRO A 1 71 ? -5.839 -14.149 21.123 1.00 85.88 71 PRO A O 1
ATOM 551 N N . LYS A 1 72 ? -5.412 -16.031 22.256 1.00 90.38 72 LYS A N 1
ATOM 552 C CA . LYS A 1 72 ? -6.736 -16.091 22.897 1.00 90.38 72 LYS A CA 1
ATOM 553 C C . LYS A 1 72 ? -6.907 -15.034 23.989 1.00 90.38 72 LYS A C 1
ATOM 555 O O . LYS A 1 72 ? -7.914 -14.336 23.999 1.00 90.38 72 LYS A O 1
ATOM 560 N N . ALA A 1 73 ? -5.928 -14.910 24.886 1.00 91.12 73 ALA A N 1
ATOM 561 C CA . ALA A 1 73 ? -6.002 -13.970 26.000 1.00 91.12 73 ALA A CA 1
ATOM 562 C C . ALA A 1 73 ? -5.994 -12.519 25.500 1.00 91.12 73 ALA A C 1
ATOM 564 O O . ALA A 1 73 ? -6.781 -11.698 25.975 1.00 91.12 73 ALA A O 1
ATOM 565 N N . ASP A 1 74 ? -5.173 -12.227 24.490 1.00 88.75 74 ASP A N 1
ATOM 566 C CA . ASP A 1 74 ? -5.099 -10.897 23.885 1.00 88.75 74 ASP A CA 1
ATOM 567 C C . ASP A 1 74 ? -6.398 -10.540 23.157 1.00 88.75 74 ASP A C 1
ATOM 569 O O . ASP A 1 74 ? -6.910 -9.424 23.295 1.00 88.75 74 ASP A O 1
ATOM 573 N N . LEU A 1 75 ? -7.000 -11.506 22.455 1.00 92.31 75 LEU A N 1
ATOM 574 C CA . LEU A 1 75 ? -8.301 -11.323 21.817 1.00 92.31 75 LEU A CA 1
ATOM 575 C C . LEU A 1 75 ? -9.413 -11.074 22.848 1.00 92.31 75 LEU A C 1
ATOM 577 O O . LEU A 1 75 ? -10.253 -10.195 22.649 1.00 92.31 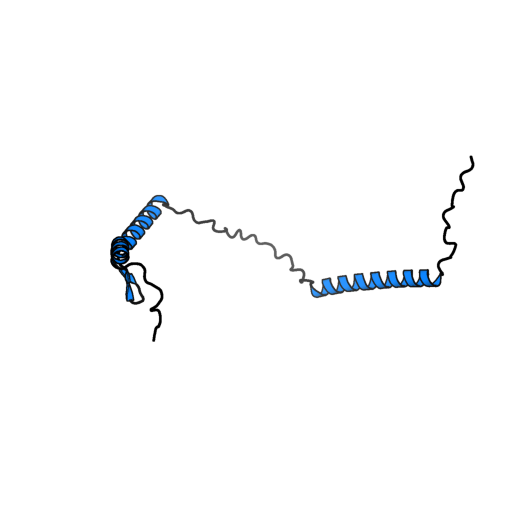75 LEU A O 1
ATOM 581 N N . ASP A 1 76 ? -9.418 -11.798 23.966 1.00 95.44 76 ASP A N 1
ATOM 582 C CA . ASP A 1 76 ? -10.399 -11.606 25.037 1.00 95.44 76 ASP A CA 1
ATOM 583 C C . ASP A 1 76 ? -10.255 -10.238 25.713 1.00 95.44 76 ASP A C 1
ATOM 585 O O . ASP A 1 76 ? -11.260 -9.551 25.947 1.00 95.44 76 ASP A O 1
ATOM 589 N N . ALA A 1 77 ? -9.019 -9.803 25.966 1.00 93.75 77 ALA A N 1
ATOM 590 C CA . ALA A 1 77 ? -8.719 -8.482 26.508 1.00 93.75 77 ALA A CA 1
ATOM 591 C C . ALA A 1 77 ? -9.158 -7.366 25.547 1.00 93.75 77 ALA A C 1
ATOM 593 O O . ALA A 1 77 ? -9.824 -6.408 25.963 1.00 93.75 77 ALA A O 1
ATOM 594 N N . LEU A 1 78 ? -8.865 -7.514 24.252 1.00 93.88 78 LEU A N 1
ATOM 595 C CA . LEU A 1 78 ? -9.304 -6.591 23.207 1.00 93.88 78 LEU A CA 1
ATOM 596 C C . LEU A 1 78 ? -10.833 -6.513 23.144 1.00 93.88 78 LEU A C 1
ATOM 598 O O . LEU A 1 78 ? -11.411 -5.425 23.173 1.00 93.88 78 LEU A O 1
ATOM 602 N N . ASN A 1 79 ? -11.506 -7.662 23.140 1.00 94.94 79 ASN A N 1
ATOM 603 C CA . ASN A 1 79 ? -12.962 -7.734 23.132 1.00 94.94 79 ASN A CA 1
ATOM 604 C C . ASN A 1 79 ? -13.575 -7.099 24.387 1.00 94.94 79 ASN A C 1
ATOM 606 O O . ASN A 1 79 ? -14.587 -6.400 24.301 1.00 94.94 79 ASN A O 1
ATOM 610 N N . ALA A 1 80 ? -12.978 -7.300 25.564 1.00 95.31 80 ALA A N 1
ATOM 611 C CA . ALA A 1 80 ? -13.420 -6.662 26.800 1.00 95.31 80 ALA A CA 1
ATOM 612 C C . ALA A 1 80 ? -13.268 -5.133 26.745 1.00 95.31 80 ALA A C 1
ATOM 614 O O . ALA A 1 80 ? -14.192 -4.414 27.136 1.00 95.31 80 ALA A O 1
ATOM 615 N N . LYS A 1 81 ? -12.147 -4.634 26.210 1.00 94.56 81 LYS A N 1
ATOM 616 C CA . LYS A 1 81 ? -11.911 -3.199 25.996 1.00 94.56 81 LYS A CA 1
ATOM 617 C C . LYS A 1 81 ? -12.944 -2.600 25.040 1.00 94.56 81 LYS A C 1
ATOM 619 O O . LYS A 1 81 ? -13.566 -1.593 25.376 1.00 94.56 81 LYS A O 1
ATOM 624 N N . ASN A 1 82 ? -13.187 -3.250 23.903 1.00 92.69 82 ASN A N 1
ATOM 625 C CA . ASN A 1 82 ? -14.162 -2.802 22.905 1.00 92.69 82 ASN A CA 1
ATOM 626 C C . ASN A 1 82 ? -15.586 -2.781 23.476 1.00 92.69 82 ASN A C 1
ATOM 628 O O . ASN A 1 82 ? -16.301 -1.790 23.333 1.00 92.69 82 ASN A O 1
ATOM 632 N N . ARG A 1 83 ? -15.981 -3.829 24.212 1.00 93.50 83 ARG A N 1
ATOM 633 C CA . ARG A 1 83 ? -17.283 -3.877 24.896 1.00 93.50 83 ARG A CA 1
ATOM 634 C C . ARG A 1 83 ? -17.459 -2.736 25.892 1.00 93.50 83 ARG A C 1
ATOM 636 O O . ARG A 1 83 ? -18.539 -2.157 25.947 1.00 93.50 83 ARG A O 1
ATOM 643 N N . ARG A 1 84 ? -16.425 -2.393 26.668 1.00 92.50 84 ARG A N 1
ATOM 644 C CA . ARG A 1 84 ? -16.480 -1.239 27.582 1.00 92.50 84 ARG A CA 1
ATOM 645 C C . ARG A 1 84 ? -16.663 0.063 26.807 1.00 92.50 84 ARG A C 1
ATOM 647 O O . ARG A 1 84 ? -17.547 0.834 27.149 1.00 92.50 84 ARG A O 1
ATOM 654 N N . LEU A 1 85 ? -15.899 0.266 25.733 1.00 91.38 85 LEU A N 1
ATOM 655 C CA . LEU A 1 85 ? -15.955 1.482 24.916 1.00 91.38 85 LEU A CA 1
ATOM 656 C C . LEU A 1 85 ? -17.368 1.790 24.390 1.00 91.38 85 LEU A C 1
ATOM 658 O O . LEU A 1 85 ? -17.788 2.945 24.423 1.00 91.38 85 LEU A O 1
ATOM 662 N N . ILE A 1 86 ? -18.077 0.755 23.931 1.00 94.38 86 ILE A N 1
ATOM 663 C CA . ILE A 1 86 ? -19.421 0.837 23.335 1.00 94.38 86 ILE A CA 1
ATOM 664 C C . ILE A 1 86 ? -20.506 1.043 24.403 1.00 94.38 86 ILE A C 1
ATOM 666 O O . ILE A 1 86 ? -21.506 1.712 24.147 1.00 94.38 86 ILE A O 1
ATOM 670 N N . LYS A 1 87 ? -20.312 0.482 25.604 1.00 95.38 87 LYS A N 1
ATOM 671 C CA . LYS A 1 87 ? -21.309 0.487 26.688 1.00 95.38 87 LYS A CA 1
ATOM 672 C C . LYS A 1 87 ? -21.176 1.652 27.662 1.00 95.38 87 LYS A C 1
ATOM 674 O O . LYS A 1 87 ? -22.093 1.889 28.441 1.00 95.38 87 LYS A O 1
ATOM 679 N N . THR A 1 88 ? -20.046 2.356 27.672 1.00 94.00 88 THR A N 1
ATOM 680 C CA . THR A 1 88 ? -19.789 3.406 28.662 1.00 94.00 88 THR A CA 1
ATOM 681 C C . THR A 1 88 ? -19.563 4.766 28.029 1.00 94.00 88 THR A C 1
ATOM 683 O O . THR A 1 88 ? -19.011 4.907 26.934 1.00 94.00 88 THR A O 1
ATOM 686 N N . TYR A 1 89 ? -19.910 5.791 28.802 1.00 95.12 89 TYR A N 1
ATOM 687 C CA . TYR A 1 89 ? -19.518 7.160 28.518 1.00 95.12 89 TYR A CA 1
ATOM 688 C C . TYR A 1 89 ? -17.994 7.300 28.475 1.00 95.12 89 TYR A C 1
ATOM 690 O O . TYR A 1 89 ? -17.247 6.511 29.064 1.00 95.12 89 TYR A O 1
ATOM 698 N N . GLY A 1 90 ? -17.532 8.316 27.760 1.00 92.12 90 GLY A N 1
ATOM 699 C CA . GLY A 1 90 ? -16.124 8.672 27.698 1.00 92.12 90 GLY A CA 1
ATOM 700 C C . GLY A 1 90 ? -15.935 10.112 27.260 1.00 92.12 90 GLY A C 1
ATOM 701 O O . GLY A 1 90 ? -16.869 10.768 26.808 1.00 92.12 90 GLY A O 1
ATOM 702 N N . ARG A 1 91 ? -14.705 10.599 27.379 1.00 93.19 91 ARG A N 1
ATOM 703 C CA . ARG A 1 91 ? -14.306 11.917 26.895 1.00 93.19 91 ARG A CA 1
ATOM 704 C C . ARG A 1 91 ? -13.206 11.742 25.857 1.00 93.19 91 ARG A C 1
ATOM 706 O O . ARG A 1 91 ? -12.287 10.959 26.077 1.00 93.19 91 ARG A O 1
ATOM 713 N N . SER A 1 92 ? -13.351 12.424 24.731 1.00 86.88 92 SER A N 1
ATOM 714 C CA . SER A 1 92 ? -12.327 12.528 23.696 1.00 86.88 92 SER A CA 1
ATOM 715 C C . SER A 1 92 ? -11.332 13.637 24.048 1.00 86.88 92 SER A C 1
ATOM 717 O O . SER A 1 92 ? -11.657 14.554 24.807 1.00 86.88 92 SER A O 1
ATOM 719 N N . GLU A 1 93 ? -10.120 13.557 23.504 1.00 88.56 93 GLU A N 1
ATOM 720 C CA . GLU A 1 93 ? -9.046 14.535 23.741 1.00 88.56 93 GLU A CA 1
ATOM 721 C C . GLU A 1 93 ? -9.422 15.940 23.250 1.00 88.56 93 GLU A C 1
ATOM 723 O O . GLU A 1 93 ? -9.108 16.935 23.894 1.00 88.56 93 GLU A O 1
ATOM 728 N N . ASP A 1 94 ? -10.205 16.015 22.175 1.00 90.38 94 ASP A N 1
ATOM 729 C CA . ASP A 1 94 ? -10.800 17.246 21.634 1.00 90.38 94 ASP A CA 1
ATOM 730 C C . ASP A 1 94 ? -11.967 17.812 22.472 1.00 90.38 94 ASP A C 1
ATOM 732 O O . ASP A 1 94 ? -12.637 18.760 22.065 1.00 90.38 94 ASP A O 1
ATOM 736 N N . GLY A 1 95 ? -12.244 17.231 23.642 1.00 89.62 95 GLY A N 1
ATOM 737 C CA . GLY A 1 95 ? -13.273 17.697 24.566 1.00 89.62 95 GLY A CA 1
ATOM 738 C C . GLY A 1 95 ? -14.687 17.194 24.272 1.00 89.62 95 GLY A C 1
ATOM 739 O O . GLY A 1 95 ? -15.573 17.439 25.093 1.00 89.62 95 GLY A O 1
ATOM 740 N N . ARG A 1 96 ? -14.922 16.449 23.180 1.00 92.88 96 ARG A N 1
ATOM 741 C CA . ARG A 1 96 ? -16.242 15.856 22.904 1.00 92.88 96 ARG A CA 1
ATOM 742 C C . ARG A 1 96 ? -16.569 14.732 23.892 1.00 92.88 96 ARG A C 1
ATOM 744 O O . ARG A 1 96 ? -15.705 13.938 24.271 1.00 92.88 96 ARG A O 1
ATOM 751 N N . ILE A 1 97 ? -17.839 14.629 24.282 1.00 93.06 97 ILE A N 1
ATOM 752 C CA . ILE A 1 97 ? -18.338 13.547 25.140 1.00 93.06 97 ILE A CA 1
ATOM 753 C C . ILE A 1 97 ? -18.844 12.403 24.261 1.00 93.06 97 ILE A C 1
ATOM 755 O O . ILE A 1 97 ? -19.729 12.588 23.429 1.00 93.06 97 ILE A O 1
ATOM 759 N N . ARG A 1 98 ? -18.293 11.205 24.462 1.00 92.19 98 ARG A N 1
ATOM 760 C CA . ARG A 1 98 ? -18.800 9.960 23.882 1.00 92.19 98 ARG A CA 1
ATOM 761 C C . ARG A 1 98 ? -19.924 9.424 24.762 1.00 92.19 98 ARG A C 1
ATOM 763 O O . ARG A 1 98 ? -19.742 9.270 25.971 1.00 92.19 98 ARG A O 1
ATOM 770 N N . ILE A 1 99 ? -21.048 9.089 24.141 1.00 94.69 99 ILE A N 1
ATOM 771 C CA . ILE A 1 99 ? -22.177 8.405 24.779 1.00 94.69 99 ILE A CA 1
ATOM 772 C C . ILE A 1 99 ? -22.163 6.902 24.438 1.00 94.69 99 ILE A C 1
ATOM 774 O O . ILE A 1 99 ? -21.611 6.535 23.397 1.00 94.69 99 ILE A O 1
ATOM 778 N N . PRO A 1 100 ? -22.745 6.029 25.283 1.00 96.38 100 PRO A N 1
ATOM 779 C CA . PRO A 1 100 ? -22.976 4.629 24.939 1.00 96.38 100 PRO A CA 1
ATOM 780 C C . PRO A 1 100 ? -23.802 4.491 23.659 1.00 96.38 100 PRO A C 1
ATOM 782 O O . PRO A 1 100 ? -24.687 5.310 23.405 1.00 96.38 100 PRO A O 1
ATOM 785 N N . VAL A 1 101 ? -23.552 3.433 22.886 1.00 95.12 101 VAL A N 1
ATOM 786 C CA . VAL A 1 101 ? -24.254 3.204 21.612 1.00 95.12 101 VAL A CA 1
ATOM 787 C C . VAL A 1 101 ? -25.750 3.002 21.822 1.00 95.12 101 VAL A C 1
ATOM 789 O O . VAL A 1 101 ? -26.525 3.603 21.089 1.00 95.12 101 VAL A O 1
ATOM 792 N N . ASP A 1 102 ? -26.158 2.270 22.861 1.00 95.56 102 ASP A N 1
ATOM 793 C CA . ASP A 1 102 ? -27.581 2.089 23.185 1.00 95.56 102 ASP A CA 1
ATOM 794 C C . ASP A 1 102 ? -28.273 3.451 23.373 1.00 95.56 102 ASP A C 1
ATOM 796 O O . ASP A 1 102 ? -29.315 3.724 22.785 1.00 95.56 102 ASP A O 1
ATOM 800 N N . ARG A 1 103 ? -27.610 4.383 24.073 1.00 94.88 103 ARG A N 1
ATOM 801 C CA . ARG A 1 103 ? -28.131 5.740 24.260 1.00 94.88 103 ARG A CA 1
ATOM 802 C C . ARG A 1 103 ? -28.149 6.551 22.965 1.00 94.88 103 ARG A C 1
ATOM 804 O O . ARG A 1 103 ? -29.034 7.382 22.784 1.00 94.88 103 ARG A O 1
ATOM 811 N N . ALA A 1 104 ? -27.165 6.360 22.091 1.00 93.56 104 ALA A N 1
ATOM 812 C CA . ALA A 1 104 ? -27.144 7.013 20.786 1.00 93.56 104 ALA A CA 1
ATOM 813 C C . ALA A 1 104 ? -28.308 6.538 19.907 1.00 93.56 104 ALA A C 1
ATOM 815 O O . ALA A 1 104 ? -28.934 7.366 19.251 1.00 93.56 104 ALA A O 1
ATOM 816 N N . ILE A 1 105 ? -28.617 5.238 19.939 1.00 94.44 105 ILE A N 1
ATOM 817 C CA . ILE A 1 105 ? -29.756 4.648 19.230 1.00 94.44 105 ILE A CA 1
ATOM 818 C C . ILE A 1 105 ? -31.065 5.244 19.751 1.00 94.44 105 ILE A C 1
ATOM 820 O O . ILE A 1 105 ? -31.849 5.723 18.937 1.00 94.44 105 ILE A O 1
ATOM 824 N N . ASP A 1 106 ? -31.266 5.303 21.072 1.00 95.19 106 ASP A N 1
ATOM 825 C CA . ASP A 1 106 ? -32.468 5.910 21.665 1.00 95.19 106 ASP A CA 1
ATOM 826 C C . ASP A 1 106 ? -32.642 7.365 21.211 1.00 95.19 106 ASP A C 1
ATOM 828 O O . ASP A 1 106 ? -33.699 7.768 20.738 1.00 95.19 106 ASP A O 1
ATOM 832 N N . LEU A 1 107 ? -31.573 8.163 21.300 1.00 93.06 107 LEU A N 1
ATOM 833 C CA . LEU A 1 107 ? -31.613 9.573 20.911 1.00 93.06 107 LEU A CA 1
ATOM 834 C C . LEU A 1 107 ? -31.881 9.766 19.417 1.00 93.06 107 LEU A C 1
ATOM 836 O O . LEU A 1 107 ? -32.524 10.745 19.043 1.00 93.06 107 LEU A O 1
ATOM 840 N N . LEU A 1 108 ? -31.365 8.872 18.573 1.00 93.38 108 LEU A N 1
ATOM 841 C CA . LEU A 1 108 ? -31.596 8.904 17.133 1.00 93.38 108 LEU A CA 1
ATOM 842 C C . LEU A 1 108 ? -33.030 8.485 16.793 1.00 93.38 108 LEU A C 1
ATOM 844 O O . LEU A 1 108 ? -33.646 9.096 15.925 1.00 93.38 108 LEU A O 1
ATOM 848 N N . ALA A 1 109 ? -33.571 7.486 17.491 1.00 93.50 109 ALA A N 1
ATOM 849 C CA . ALA A 1 109 ? -34.960 7.066 17.347 1.00 93.50 109 ALA A CA 1
ATOM 850 C C . ALA A 1 109 ? -35.931 8.178 17.778 1.00 93.50 109 ALA A C 1
ATOM 852 O O . ALA A 1 109 ? -36.905 8.439 17.077 1.00 93.50 109 ALA A O 1
ATOM 853 N N . ASP A 1 110 ? -35.622 8.877 18.875 1.00 92.56 110 ASP A N 1
ATOM 854 C CA . ASP A 1 110 ? -36.439 9.975 19.399 1.00 92.56 110 ASP A CA 1
ATOM 855 C C . ASP A 1 110 ? -36.401 11.226 18.503 1.00 92.56 110 ASP A C 1
ATOM 857 O O . ASP A 1 110 ? -37.411 11.911 18.341 1.00 92.56 110 ASP A O 1
ATOM 861 N N . ARG A 1 111 ? -35.226 11.577 17.957 1.00 90.06 111 ARG A N 1
ATOM 862 C CA . ARG A 1 111 ? -35.001 12.855 17.248 1.00 90.06 111 ARG A CA 1
ATOM 863 C C . ARG A 1 111 ? -35.027 12.742 15.724 1.00 90.06 111 ARG A C 1
ATOM 865 O O . ARG A 1 111 ? -35.100 13.770 15.055 1.00 90.06 111 ARG A O 1
ATOM 872 N N . GLY A 1 112 ? -34.957 11.529 15.182 1.00 84.00 112 GLY A N 1
ATOM 873 C CA . GLY A 1 112 ? -34.741 11.288 13.757 1.00 84.00 112 GLY A CA 1
ATOM 874 C C . GLY A 1 112 ? -33.299 11.571 13.316 1.00 84.00 112 GLY A C 1
ATOM 875 O O . GLY A 1 112 ? -32.456 12.023 14.094 1.00 84.00 112 GLY A O 1
ATOM 876 N N . TRP A 1 113 ? -32.996 11.284 12.046 1.00 84.25 113 TRP A N 1
ATOM 877 C CA . TRP A 1 113 ? -31.672 11.552 11.477 1.00 84.25 113 TRP A CA 1
ATOM 878 C C . TRP A 1 113 ? -31.383 13.057 11.406 1.00 84.25 113 TRP A C 1
ATOM 880 O O . TRP A 1 113 ? -32.262 13.816 10.992 1.00 84.25 113 TRP A O 1
ATOM 890 N N . PRO A 1 114 ? -30.150 13.498 11.723 1.00 77.88 114 PRO A N 1
ATOM 891 C CA . PRO A 1 114 ? -29.728 14.861 11.438 1.00 77.88 114 PRO A CA 1
ATOM 892 C C . PRO A 1 114 ? -29.819 15.111 9.929 1.00 77.88 114 PRO A C 1
ATOM 894 O O . PRO A 1 114 ? -29.113 14.489 9.140 1.00 77.88 114 PRO A O 1
ATOM 897 N N . ASN A 1 115 ? -30.704 16.010 9.519 1.00 71.31 115 ASN A N 1
ATOM 898 C CA . ASN A 1 115 ? -30.706 16.588 8.186 1.00 71.31 115 ASN A CA 1
ATOM 899 C C . ASN A 1 115 ? -29.511 17.548 8.078 1.00 71.31 115 ASN A C 1
ATOM 901 O O . ASN A 1 115 ? -29.339 18.421 8.926 1.00 71.31 115 ASN A O 1
ATOM 905 N N . GLU A 1 116 ? -28.667 17.389 7.055 1.00 59.69 116 GLU A N 1
ATOM 906 C CA . GLU A 1 116 ? -27.391 18.114 6.886 1.00 59.69 116 GLU A CA 1
ATOM 907 C C . GLU A 1 116 ? -27.520 19.639 6.638 1.00 59.69 116 GLU A C 1
ATOM 909 O O . GLU A 1 116 ? -26.635 20.268 6.068 1.00 59.69 116 GLU A O 1
ATOM 914 N N . THR A 1 117 ? -28.598 20.293 7.072 1.00 52.91 117 THR A N 1
ATOM 915 C CA . THR A 1 117 ? -28.852 21.715 6.794 1.00 52.91 117 THR A CA 1
ATOM 916 C C . THR A 1 117 ? -28.325 22.686 7.853 1.00 52.91 117 THR A C 1
ATOM 918 O O . THR A 1 117 ? -28.616 23.869 7.755 1.00 52.91 117 THR A O 1
ATOM 921 N N . ASN A 1 118 ? -27.543 22.250 8.848 1.00 51.19 118 ASN A N 1
ATOM 922 C CA . ASN A 1 118 ? -26.970 23.147 9.869 1.00 51.19 118 ASN A CA 1
ATOM 923 C C . ASN A 1 118 ? -25.477 22.873 10.132 1.00 51.19 118 ASN A C 1
ATOM 925 O O . ASN A 1 118 ? -25.053 22.688 11.270 1.00 51.19 118 ASN A O 1
ATOM 929 N N . GLY A 1 119 ? -24.682 22.844 9.058 1.00 50.59 119 GLY A N 1
ATOM 930 C CA . GLY A 1 119 ? -23.213 22.825 9.091 1.00 50.59 119 GLY A CA 1
ATOM 931 C C . GLY A 1 119 ? -22.558 24.177 8.775 1.00 50.59 119 GLY A C 1
ATOM 932 O O . GLY A 1 119 ? -21.393 24.208 8.392 1.00 50.59 119 GLY A O 1
ATOM 933 N N . GLY A 1 120 ? -23.292 25.290 8.887 1.00 44.66 120 GLY A N 1
ATOM 934 C CA . GLY A 1 120 ? -22.715 26.634 8.823 1.00 44.66 120 GLY A CA 1
ATOM 935 C C . GLY A 1 120 ? -21.999 26.958 10.132 1.00 44.66 120 GLY A C 1
ATOM 936 O O . GLY A 1 120 ? -22.634 27.412 11.082 1.00 44.66 120 GLY A O 1
ATOM 937 N N . GLY A 1 121 ? -20.699 26.674 10.197 1.00 38.38 121 GLY A N 1
ATOM 938 C CA . GLY A 1 121 ? -19.837 27.191 11.260 1.00 38.38 121 GLY A CA 1
ATOM 939 C C . GLY A 1 121 ? -19.594 28.702 11.095 1.00 38.38 121 GLY A C 1
ATOM 940 O O . GLY A 1 121 ? -19.609 29.178 9.957 1.00 38.38 121 GLY A O 1
ATOM 941 N N . PRO A 1 122 ? -19.401 29.457 12.191 1.00 44.78 122 PRO A N 1
ATOM 942 C CA . PRO A 1 122 ? -18.755 30.767 12.142 1.00 44.78 122 PRO A CA 1
ATOM 943 C C . PRO A 1 122 ? -17.262 30.659 11.795 1.00 44.78 122 PRO A C 1
ATOM 945 O O . PRO A 1 122 ? -16.645 29.618 12.128 1.00 44.78 122 PRO A O 1
#

Organism: NCBI:txid1122214

pLDDT: mean 80.75, std 16.4, range [38.38, 98.31]

Secondary structure (DSSP, 8-state):
-------------PPPHHHHHHHHHHHHHHHHHHHHHHHHHHHHH--------------------PPPS-HHHHHHHHHHHHHHHHHS-EE-TTSPEEPPHHHHHHHHHHH----S------

Radius of gyration: 41.96 Å; chains: 1; bounding box: 68×57×106 Å